Protein AF-A0A656JI58-F1 (afdb_monomer_lite)

Sequence (162 aa):
ILAVLRNRQFFSLGELNTAISLLLERLNHKPFKKLPGSRRSAFESIDQPALQGLPEHPYVYAEWKKVRVHIDYHVEVDGHFYSVPYQLVRHQLEVRLTAQTVECFHANQRVASHLRSQHKGRHTTQTEHMPKSHREHAEWTPQRLIRWAEQTGPNTAGVIAY

InterPro domains:
  IPR054353 Transposase for insertion sequence element IS21-like, C-terminal domain [PF22483] (54-125)

Organism: NCBI:txid1194405

Structure (mmCIF, N/CA/C/O backbone):
data_AF-A0A656JI58-F1
#
_entry.id   AF-A0A656JI58-F1
#
loop_
_atom_site.group_PDB
_atom_site.id
_atom_site.type_symbol
_atom_site.label_atom_id
_atom_site.label_alt_id
_atom_site.label_comp_id
_atom_site.label_asym_id
_atom_site.label_entity_id
_atom_site.label_seq_id
_atom_site.pdbx_PDB_ins_code
_atom_site.Cartn_x
_atom_site.Cartn_y
_atom_site.Cartn_z
_atom_site.occupancy
_atom_site.B_iso_or_equiv
_atom_site.auth_seq_id
_atom_site.auth_comp_id
_atom_site.auth_asym_id
_atom_site.auth_atom_id
_atom_site.pdbx_PDB_model_num
ATOM 1 N N . ILE A 1 1 ? -18.480 8.418 23.371 1.00 88.31 1 ILE A N 1
ATOM 2 C CA . ILE A 1 1 ? -17.192 9.124 23.175 1.00 88.31 1 ILE A CA 1
ATOM 3 C C . ILE A 1 1 ? -17.448 10.493 22.560 1.00 88.31 1 ILE A C 1
ATOM 5 O O . ILE A 1 1 ? -17.369 11.464 23.296 1.00 88.31 1 ILE A O 1
ATOM 9 N N . LEU A 1 2 ? -17.901 10.571 21.302 1.00 92.81 2 LEU A N 1
ATOM 10 C CA . LEU A 1 2 ? -18.172 11.842 20.602 1.00 92.81 2 LEU A CA 1
ATOM 11 C C . LEU A 1 2 ? -19.044 12.832 21.394 1.00 92.81 2 LEU A C 1
ATOM 13 O O . LEU A 1 2 ? -18.682 13.992 21.537 1.00 92.81 2 LEU A O 1
ATOM 17 N N . ALA A 1 3 ? -20.139 12.366 22.004 1.00 93.75 3 ALA A N 1
ATOM 18 C CA . ALA A 1 3 ? -21.023 13.226 22.797 1.00 93.75 3 ALA A CA 1
ATOM 19 C C . ALA A 1 3 ? -20.339 13.925 23.991 1.00 93.75 3 ALA A C 1
ATOM 21 O O . ALA A 1 3 ? -20.777 15.000 24.381 1.00 93.75 3 ALA A O 1
ATOM 22 N N . VAL A 1 4 ? -19.285 13.331 24.566 1.00 93.75 4 VAL A N 1
ATOM 23 C CA . VAL A 1 4 ? -18.511 13.933 25.669 1.00 93.75 4 VAL A CA 1
ATOM 24 C C . VAL A 1 4 ? -17.545 14.994 25.138 1.00 93.75 4 VAL A C 1
ATOM 26 O O . VAL A 1 4 ? -17.289 15.981 25.815 1.00 93.75 4 VAL A O 1
ATOM 29 N N . LEU A 1 5 ? -17.033 14.810 23.919 1.00 95.44 5 LEU A N 1
ATOM 30 C CA . LEU A 1 5 ? -16.041 15.696 23.306 1.00 95.44 5 LEU A CA 1
ATOM 31 C C . LEU A 1 5 ? -16.649 16.844 22.489 1.00 95.44 5 LEU A C 1
ATOM 33 O O . LEU A 1 5 ? -15.925 17.757 22.120 1.00 95.44 5 LEU A O 1
ATOM 37 N N . ARG A 1 6 ? -17.963 16.832 22.225 1.00 94.19 6 ARG A N 1
ATOM 38 C CA . ARG A 1 6 ? -18.643 17.755 21.291 1.00 94.19 6 ARG A CA 1
ATOM 39 C C . ARG A 1 6 ? -18.440 19.257 21.552 1.00 94.19 6 ARG A C 1
ATOM 41 O O . ARG A 1 6 ? -18.588 20.038 20.626 1.00 94.19 6 ARG A O 1
ATOM 48 N N . ASN A 1 7 ? -18.119 19.642 22.788 1.00 94.75 7 ASN A N 1
ATOM 49 C CA . ASN A 1 7 ? -17.908 21.038 23.197 1.00 94.75 7 ASN A CA 1
ATOM 50 C C . ASN A 1 7 ? -16.441 21.336 23.553 1.00 94.75 7 ASN A C 1
ATOM 52 O O . ASN A 1 7 ? -16.152 22.371 24.147 1.00 94.75 7 ASN A O 1
ATOM 56 N N . ARG A 1 8 ? -15.518 20.417 23.254 1.00 94.44 8 ARG A N 1
ATOM 57 C CA . ARG A 1 8 ? -14.088 20.592 23.500 1.00 94.44 8 ARG A CA 1
ATOM 58 C C . ARG A 1 8 ? -13.391 20.893 22.178 1.00 94.44 8 ARG A C 1
ATOM 60 O O . ARG A 1 8 ? -13.522 20.133 21.223 1.00 94.44 8 ARG A O 1
ATOM 67 N N . GLN A 1 9 ? -12.647 21.992 22.142 1.00 95.31 9 GLN A N 1
ATOM 68 C CA . GLN A 1 9 ? -11.742 22.295 21.039 1.00 95.31 9 GLN A CA 1
ATOM 69 C C . GLN A 1 9 ? -10.399 21.602 21.267 1.00 95.31 9 GLN A C 1
ATOM 71 O O . GLN A 1 9 ? -9.947 21.477 22.404 1.00 95.31 9 GLN A O 1
ATOM 76 N N . PHE A 1 10 ? -9.797 21.145 20.175 1.00 96.56 10 PHE A N 1
ATOM 77 C CA . PHE A 1 10 ? -8.501 20.482 20.155 1.00 96.56 10 PHE A CA 1
ATOM 78 C C . PHE A 1 10 ? -7.592 21.219 19.186 1.00 96.56 10 PHE A C 1
ATOM 80 O O . PHE A 1 10 ? -8.036 21.610 18.106 1.00 96.56 10 PHE A O 1
ATOM 87 N N . PHE A 1 11 ? -6.323 21.364 19.551 1.00 96.50 11 PHE A N 1
ATOM 88 C CA . PHE A 1 11 ? -5.346 22.103 18.745 1.00 96.50 11 PHE A CA 1
ATOM 89 C C . PHE A 1 11 ? -4.375 21.183 17.997 1.00 96.50 11 PHE A C 1
ATOM 91 O O . PHE A 1 11 ? -3.523 21.646 17.246 1.00 96.50 11 PHE A O 1
ATOM 98 N N . SER A 1 12 ? -4.504 19.865 18.179 1.00 97.44 12 SER A N 1
ATOM 99 C CA . SER A 1 12 ? -3.765 18.864 17.412 1.00 97.44 12 SER A CA 1
ATOM 100 C C . SER A 1 12 ? -4.493 17.518 17.371 1.00 97.44 12 SER A C 1
ATOM 102 O O . SER A 1 12 ? -5.296 17.193 18.251 1.00 97.44 12 SER A O 1
ATOM 104 N N . LEU A 1 13 ? -4.158 16.692 16.375 1.00 96.69 13 LEU A N 1
ATOM 105 C CA . LEU A 1 13 ? -4.636 15.306 16.303 1.00 96.69 13 LEU A CA 1
ATOM 106 C C . LEU A 1 13 ? -4.135 14.458 17.480 1.00 96.69 13 LEU A C 1
ATOM 108 O O . LEU A 1 13 ? -4.866 13.602 17.970 1.00 96.69 13 LEU A O 1
ATOM 112 N N . GLY A 1 14 ? -2.916 14.711 17.968 1.00 97.56 14 GLY A N 1
ATOM 113 C CA . GLY A 1 14 ? -2.365 14.006 19.129 1.00 97.56 14 GLY A CA 1
ATOM 114 C C . GLY A 1 14 ? -3.175 14.257 20.404 1.00 97.56 14 GLY A C 1
ATOM 115 O O . GLY A 1 14 ? -3.484 13.317 21.142 1.00 97.56 14 GLY A O 1
ATOM 116 N N . GLU A 1 15 ? -3.589 15.507 20.630 1.00 96.69 15 GLU A N 1
ATOM 117 C CA . GLU A 1 15 ? -4.442 15.874 21.766 1.00 96.69 15 GLU A CA 1
ATOM 118 C C . GLU A 1 15 ? -5.811 15.179 21.687 1.00 96.69 15 GLU A C 1
ATOM 120 O O . GLU A 1 15 ? -6.273 14.587 22.668 1.00 96.69 15 GLU A O 1
ATOM 125 N N . LEU A 1 16 ? -6.437 15.200 20.505 1.00 96.69 16 LEU A N 1
ATOM 126 C CA . LEU A 1 16 ? -7.714 14.530 20.263 1.00 96.69 16 LEU A CA 1
ATOM 127 C C . LEU A 1 16 ? -7.611 13.019 20.513 1.00 96.69 16 LEU A C 1
ATOM 129 O O . LEU A 1 16 ? -8.435 12.462 21.239 1.00 96.69 16 LEU A O 1
ATOM 133 N N . ASN A 1 17 ? -6.581 12.367 19.966 1.00 97.50 17 ASN A N 1
ATOM 134 C CA . ASN A 1 17 ? -6.353 10.933 20.147 1.00 97.50 17 ASN A CA 1
ATOM 135 C C . ASN A 1 17 ? -6.171 10.575 21.626 1.00 97.50 17 ASN A C 1
ATOM 137 O O . ASN A 1 17 ? -6.778 9.619 22.102 1.00 97.50 17 ASN A O 1
ATOM 141 N N . THR A 1 18 ? -5.424 11.384 22.379 1.00 96.94 18 THR A N 1
ATOM 142 C CA . THR A 1 18 ? -5.234 11.186 23.826 1.00 96.94 18 THR A CA 1
ATOM 143 C C . THR A 1 18 ? -6.565 11.251 24.578 1.00 96.94 18 THR A C 1
ATOM 145 O O . THR A 1 18 ? -6.874 10.380 25.395 1.00 96.94 18 THR A O 1
ATOM 148 N N . ALA A 1 19 ? -7.399 12.250 24.277 1.00 96.75 19 ALA A N 1
ATOM 149 C CA . ALA A 1 19 ? -8.713 12.387 24.900 1.00 96.75 19 ALA A CA 1
ATOM 150 C C . ALA A 1 19 ? -9.662 11.233 24.535 1.00 96.75 19 ALA A C 1
ATOM 152 O O . ALA A 1 19 ? -10.423 10.767 25.388 1.00 96.75 19 ALA A O 1
ATOM 153 N N . ILE A 1 20 ? -9.611 10.746 23.291 1.00 97.31 20 ILE A N 1
ATOM 154 C CA . ILE A 1 20 ? -10.377 9.576 22.849 1.00 97.31 20 ILE A CA 1
ATOM 155 C C . ILE A 1 20 ? -9.933 8.321 23.607 1.00 97.31 20 ILE A C 1
ATOM 157 O O . ILE A 1 20 ? -10.802 7.613 24.116 1.00 97.31 20 ILE A O 1
ATOM 161 N N . SER A 1 21 ? -8.627 8.071 23.746 1.00 97.19 21 SER A N 1
ATOM 162 C CA . SER A 1 21 ? -8.090 6.896 24.452 1.00 97.19 21 SER A CA 1
ATOM 163 C C . SER A 1 21 ? -8.576 6.812 25.900 1.00 97.19 21 SER A C 1
ATOM 165 O O . SER A 1 21 ? -9.050 5.764 26.336 1.00 97.19 21 SER A O 1
ATOM 167 N N . LEU A 1 22 ? -8.575 7.933 26.628 1.00 96.44 22 LEU A N 1
ATOM 168 C CA . LEU A 1 22 ? -9.097 7.982 28.001 1.00 96.44 22 LEU A CA 1
ATOM 169 C C . LEU A 1 22 ? -10.599 7.653 28.071 1.00 96.44 22 LEU A C 1
ATOM 171 O O . LEU A 1 22 ? -11.067 6.961 28.978 1.00 96.44 22 LEU A O 1
ATOM 175 N N . LEU A 1 23 ? -11.382 8.145 27.107 1.00 97.19 23 LEU A N 1
ATOM 176 C CA . LEU A 1 23 ? -12.817 7.868 27.046 1.00 97.19 23 LEU A CA 1
ATOM 177 C C . LEU A 1 23 ? -13.132 6.442 26.585 1.00 97.19 23 LEU A C 1
ATOM 179 O O . LEU A 1 23 ? -14.165 5.907 26.995 1.00 97.19 23 LEU A O 1
ATOM 183 N N . LEU A 1 24 ? -12.282 5.847 25.744 1.00 97.31 24 LEU A N 1
ATOM 184 C CA . LEU A 1 24 ? -12.367 4.442 25.350 1.00 97.31 24 LEU A CA 1
ATOM 185 C C . LEU A 1 24 ? -12.188 3.539 26.564 1.00 97.31 24 LEU A C 1
ATOM 187 O O . LEU A 1 24 ? -13.044 2.690 26.796 1.00 97.31 24 LEU A O 1
ATOM 191 N N . GLU A 1 25 ? -11.168 3.786 27.386 1.00 97.06 25 GLU A N 1
ATOM 192 C CA . GLU A 1 25 ? -10.929 2.992 28.594 1.00 97.06 25 GLU A CA 1
ATOM 193 C C . GLU A 1 25 ? -12.145 3.032 29.527 1.00 97.06 25 GLU A C 1
ATOM 195 O O . GLU A 1 25 ? -12.708 2.002 29.912 1.00 97.06 25 GLU A O 1
ATOM 200 N N . ARG A 1 26 ? -12.669 4.238 29.785 1.00 96.50 26 ARG A N 1
ATOM 201 C CA . ARG A 1 26 ? -13.889 4.410 30.583 1.00 96.50 26 ARG A CA 1
ATOM 202 C C . ARG A 1 26 ? -15.097 3.700 29.968 1.00 96.50 26 ARG A C 1
ATOM 204 O O . ARG A 1 26 ? -15.927 3.162 30.700 1.00 96.50 26 ARG A O 1
ATOM 211 N N . LEU A 1 27 ? -15.250 3.733 28.644 1.00 96.25 27 LEU A N 1
ATOM 212 C CA . LEU A 1 27 ? -16.356 3.068 27.952 1.00 96.25 27 LEU A CA 1
ATOM 213 C C . LEU A 1 27 ? -16.247 1.543 28.042 1.00 96.25 27 LEU A C 1
ATOM 215 O O . LEU A 1 27 ? -17.271 0.876 28.219 1.00 96.25 27 LEU A O 1
ATOM 219 N N . ASN A 1 28 ? -15.033 1.010 27.921 1.00 97.12 28 ASN A N 1
ATOM 220 C CA . ASN A 1 28 ? -14.772 -0.422 27.938 1.00 97.12 28 ASN A CA 1
ATOM 221 C C . ASN A 1 28 ? -15.045 -1.028 29.318 1.00 97.12 28 ASN A C 1
ATOM 223 O O . ASN A 1 28 ? -15.647 -2.098 29.400 1.00 97.12 28 ASN A O 1
ATOM 227 N N . HIS A 1 29 ? -14.723 -0.296 30.387 1.00 97.56 29 HIS A N 1
ATOM 228 C CA . HIS A 1 29 ? -15.028 -0.682 31.768 1.00 97.56 29 HIS A CA 1
ATOM 229 C C . HIS A 1 29 ? -16.463 -0.398 32.217 1.00 97.56 29 HIS A C 1
ATOM 231 O O . HIS A 1 29 ? -16.911 -0.932 33.231 1.00 97.56 29 HIS A O 1
ATOM 237 N N . LYS A 1 30 ? -17.205 0.457 31.505 1.00 96.56 30 LYS A N 1
ATOM 238 C CA . LYS A 1 30 ? -18.564 0.816 31.910 1.00 96.56 30 LYS A CA 1
ATOM 239 C C . LYS A 1 30 ? -19.481 -0.419 31.875 1.00 96.56 30 LYS A C 1
ATOM 241 O O . LYS A 1 30 ? -19.576 -1.047 30.814 1.00 96.56 30 LYS A O 1
ATOM 246 N N . PRO A 1 31 ? -20.229 -0.704 32.960 1.00 97.38 31 PRO A N 1
ATOM 247 C CA . PRO A 1 31 ? -21.190 -1.796 32.974 1.00 97.38 31 PRO A CA 1
ATOM 248 C C . PRO A 1 31 ? -22.232 -1.673 31.864 1.00 97.38 31 PRO A C 1
ATOM 250 O O . PRO A 1 31 ? -22.660 -0.567 31.493 1.00 97.38 31 PRO A O 1
ATOM 253 N N . PHE A 1 32 ? -22.656 -2.810 31.322 1.00 96.31 32 PHE A N 1
ATOM 254 C CA . PHE A 1 32 ? -23.772 -2.833 30.389 1.00 96.31 32 PHE A CA 1
ATOM 255 C C . PHE A 1 32 ? -25.080 -2.440 31.086 1.00 96.31 32 PHE A C 1
ATOM 257 O O . PHE A 1 32 ? -25.249 -2.589 32.290 1.00 96.31 32 PHE A O 1
ATOM 264 N N . LYS A 1 33 ? -26.037 -1.920 30.308 1.00 94.69 33 LYS A N 1
ATOM 265 C CA . LYS A 1 33 ? -27.359 -1.545 30.840 1.00 94.69 33 LYS A CA 1
ATOM 266 C C . LYS A 1 33 ? -28.309 -2.735 31.010 1.00 94.69 33 LYS A C 1
ATOM 268 O O . LYS A 1 33 ? -29.225 -2.651 31.812 1.00 94.69 33 LYS A O 1
ATOM 273 N N . LYS A 1 34 ? -28.148 -3.780 30.191 1.00 94.56 34 LYS A N 1
ATOM 274 C CA . LYS A 1 34 ? -29.080 -4.920 30.081 1.00 94.56 34 LYS A CA 1
ATOM 275 C C . LYS A 1 34 ? -28.403 -6.285 30.251 1.00 94.56 34 LYS A C 1
ATOM 277 O O . LYS A 1 34 ? -29.076 -7.300 30.162 1.00 94.56 34 LYS A O 1
ATOM 282 N N . LEU A 1 35 ? -27.084 -6.307 30.426 1.00 93.75 35 LEU A N 1
ATOM 283 C CA . LEU A 1 35 ? -26.272 -7.519 30.509 1.00 93.75 35 LEU A CA 1
ATOM 284 C C . LEU A 1 35 ? -25.357 -7.413 31.736 1.00 93.75 35 LEU A C 1
ATOM 286 O O . LEU A 1 35 ? -25.034 -6.292 32.141 1.00 93.75 35 LEU A O 1
ATOM 290 N N . PRO A 1 36 ? -24.932 -8.537 32.329 1.00 94.12 36 PRO A N 1
ATOM 291 C CA . PRO A 1 36 ? -23.908 -8.521 33.364 1.00 94.12 36 PRO A CA 1
ATOM 292 C C . PRO A 1 36 ? -22.541 -8.123 32.785 1.00 94.12 36 PRO A C 1
ATOM 294 O O . PRO A 1 36 ? -22.258 -8.328 31.605 1.00 94.12 36 PRO A O 1
ATOM 297 N N . GLY A 1 37 ? -21.678 -7.563 33.634 1.00 96.44 37 GLY A N 1
ATOM 298 C CA . GLY A 1 37 ? -20.307 -7.202 33.268 1.00 96.44 37 GLY A CA 1
ATOM 299 C C . GLY A 1 37 ? -20.187 -5.942 32.401 1.00 96.44 37 GLY A C 1
ATOM 300 O O . GLY A 1 37 ? -21.010 -5.026 32.459 1.00 96.44 37 GLY A O 1
ATOM 301 N N . SER A 1 38 ? -19.109 -5.881 31.621 1.00 97.81 38 SER A N 1
ATOM 302 C CA . SER A 1 38 ? -18.703 -4.756 30.772 1.00 97.81 38 SER A CA 1
ATOM 303 C C . SER A 1 38 ? -18.125 -5.249 29.438 1.00 97.81 38 SER A C 1
ATOM 305 O O . SER A 1 38 ? -17.950 -6.450 29.229 1.00 97.81 38 SER A O 1
ATOM 307 N N . ARG A 1 39 ? -17.797 -4.327 28.523 1.00 96.88 39 ARG A N 1
ATOM 308 C CA . ARG A 1 39 ? -17.145 -4.685 27.245 1.00 96.88 39 ARG A CA 1
ATOM 309 C C . ARG A 1 39 ? -15.793 -5.340 27.482 1.00 96.88 39 ARG A C 1
ATOM 311 O O . ARG A 1 39 ? -15.471 -6.298 26.796 1.00 96.88 39 ARG A O 1
ATOM 318 N N . ARG A 1 40 ? -15.042 -4.853 28.474 1.00 97.50 40 ARG A N 1
ATOM 319 C CA . ARG A 1 40 ? -13.749 -5.426 28.843 1.00 97.50 40 ARG A CA 1
ATOM 320 C C . ARG A 1 40 ? -13.886 -6.865 29.332 1.00 97.50 40 ARG A C 1
ATOM 322 O O . ARG A 1 40 ? -13.206 -7.733 28.810 1.00 97.50 40 ARG A O 1
ATOM 329 N N . SER A 1 41 ? -14.812 -7.132 30.255 1.00 97.44 41 SER A N 1
ATOM 330 C CA . SER A 1 41 ? -14.994 -8.499 30.763 1.00 97.44 41 SER A CA 1
ATOM 331 C C . SER A 1 41 ? -15.509 -9.462 29.689 1.00 97.44 41 SER A C 1
ATOM 333 O O . SER A 1 41 ? -15.203 -10.643 29.745 1.00 97.44 41 SER A O 1
ATOM 335 N N . ALA A 1 42 ? -16.301 -8.974 28.727 1.00 96.50 42 ALA A N 1
ATOM 336 C CA . ALA A 1 42 ? -16.736 -9.774 27.582 1.00 96.50 42 ALA A CA 1
ATOM 337 C C . ALA A 1 42 ? -15.570 -10.093 26.631 1.00 96.50 42 ALA A C 1
ATOM 339 O O . ALA A 1 42 ? -15.433 -11.234 26.209 1.00 96.50 42 ALA A O 1
ATOM 340 N N . PHE A 1 43 ? -14.701 -9.115 26.355 1.00 96.38 43 PHE A N 1
ATOM 341 C CA . PHE A 1 43 ? -13.484 -9.337 25.575 1.00 96.38 43 PHE A CA 1
ATOM 342 C C . PHE A 1 43 ? -12.572 -10.374 26.238 1.00 96.38 43 PHE A C 1
ATOM 344 O O . PHE A 1 43 ? -12.134 -11.313 25.585 1.00 96.38 43 PHE A O 1
ATOM 351 N N . GLU A 1 44 ? -12.327 -10.240 27.541 1.00 96.94 44 GLU A N 1
ATOM 352 C CA . GLU A 1 44 ? -11.464 -11.155 28.300 1.00 96.94 44 GLU A CA 1
ATOM 353 C C . GLU A 1 44 ? -12.021 -12.592 28.331 1.00 96.94 44 GLU A C 1
ATOM 355 O O . GLU A 1 44 ? -11.249 -13.547 28.290 1.00 96.94 44 GLU A O 1
ATOM 360 N N . SER A 1 45 ? -13.348 -12.770 28.377 1.00 96.62 45 SER A N 1
ATOM 361 C CA . SER A 1 45 ? -13.964 -14.101 28.474 1.00 96.62 45 SER A CA 1
ATOM 362 C C . SER A 1 45 ? -14.268 -14.773 27.135 1.00 96.62 45 SER A C 1
ATOM 364 O O . SER A 1 45 ? -14.299 -16.002 27.084 1.00 96.62 45 SER A O 1
ATOM 366 N N . ILE A 1 46 ? -14.511 -14.003 26.069 1.00 95.50 46 ILE A N 1
ATOM 367 C CA . ILE A 1 46 ? -14.967 -14.522 24.769 1.00 95.50 46 ILE A CA 1
ATOM 368 C C . ILE A 1 46 ? -13.878 -14.364 23.711 1.00 95.50 46 ILE A C 1
ATOM 370 O O . ILE A 1 46 ? -13.478 -15.343 23.086 1.00 95.50 46 ILE A O 1
ATOM 374 N N . ASP A 1 47 ? -13.403 -13.136 23.504 1.00 95.31 47 ASP A N 1
ATOM 375 C CA . ASP A 1 47 ? -12.524 -12.806 22.383 1.00 95.31 47 ASP A CA 1
ATOM 376 C C . ASP A 1 47 ? -11.073 -13.212 22.666 1.00 95.31 47 ASP A C 1
ATOM 378 O O . ASP A 1 47 ? -10.467 -13.922 21.869 1.00 95.31 47 ASP A O 1
ATOM 382 N N . GLN A 1 48 ? -10.520 -12.811 23.817 1.00 94.56 48 GLN A N 1
ATOM 383 C CA . GLN A 1 48 ? -9.124 -13.032 24.199 1.00 94.56 48 GLN A CA 1
ATOM 384 C C . GLN A 1 48 ? -8.656 -14.496 24.076 1.00 94.56 48 GLN A C 1
ATOM 386 O O . GLN A 1 48 ? -7.586 -14.697 23.500 1.00 94.56 48 GLN A O 1
ATOM 391 N N . PRO A 1 49 ? -9.396 -15.522 24.550 1.00 96.31 49 PRO A N 1
ATOM 392 C CA . PRO A 1 49 ? -8.976 -16.915 24.377 1.00 96.31 49 PRO A CA 1
ATOM 393 C C . PRO A 1 49 ? -9.059 -17.412 22.924 1.00 96.31 49 PRO A C 1
ATOM 395 O O . PRO A 1 49 ? -8.428 -18.413 22.594 1.00 96.31 49 PRO A O 1
ATOM 398 N N . ALA A 1 50 ? -9.824 -16.739 22.060 1.00 96.38 50 ALA A N 1
ATOM 399 C CA . ALA A 1 50 ? -9.954 -17.071 20.642 1.00 96.38 50 ALA A CA 1
ATOM 400 C C . ALA A 1 50 ? -8.957 -16.311 19.743 1.00 96.38 50 ALA A C 1
ATOM 402 O O . ALA A 1 50 ? -8.847 -16.623 18.555 1.00 96.38 50 ALA A O 1
ATOM 403 N N . LEU A 1 51 ? -8.235 -15.316 20.276 1.00 94.06 51 LEU A N 1
ATOM 404 C CA . LEU A 1 51 ? -7.259 -14.546 19.508 1.00 94.06 51 LEU A CA 1
ATOM 405 C C . LEU A 1 51 ? -6.036 -15.393 19.149 1.00 94.06 51 LEU A C 1
ATOM 407 O O . LEU A 1 51 ? -5.454 -16.090 19.978 1.00 94.06 51 LEU A O 1
ATOM 411 N N . GLN A 1 52 ? -5.605 -15.268 17.897 1.00 93.69 52 GLN A N 1
ATOM 412 C CA . GLN A 1 52 ? -4.308 -15.768 17.458 1.00 93.69 52 GLN A CA 1
ATOM 413 C C . GLN A 1 52 ? -3.196 -14.792 17.859 1.00 93.69 52 GLN A C 1
ATOM 415 O O . GLN A 1 52 ? -3.442 -13.611 18.121 1.00 93.69 52 GLN A O 1
ATOM 420 N N . GLY A 1 53 ? -1.958 -15.291 17.884 1.00 91.81 53 GLY A N 1
ATOM 421 C CA . GLY A 1 53 ? -0.783 -14.443 18.057 1.00 91.81 53 GLY A CA 1
ATOM 422 C C . GLY A 1 53 ? -0.734 -13.333 17.007 1.00 91.81 53 GLY A C 1
ATOM 423 O O . GLY A 1 53 ? -1.227 -13.495 15.888 1.00 91.81 53 GLY A O 1
ATOM 424 N N . LEU A 1 54 ? -0.142 -12.196 17.376 1.00 91.62 54 LEU A N 1
ATOM 425 C CA . LEU A 1 54 ? 0.060 -11.102 16.431 1.00 91.62 54 LEU A CA 1
ATOM 426 C C . LEU A 1 54 ? 0.872 -11.611 15.228 1.00 91.62 54 LEU A C 1
ATOM 428 O O . LEU A 1 54 ? 1.894 -12.270 15.436 1.00 91.62 54 LEU A O 1
ATOM 432 N N . PRO A 1 55 ? 0.449 -11.309 13.987 1.00 92.31 55 PRO A N 1
ATOM 433 C CA . PRO A 1 55 ? 1.260 -11.594 12.814 1.00 92.31 55 PRO A CA 1
ATOM 434 C C . PRO A 1 55 ? 2.647 -10.957 12.948 1.00 92.31 55 PRO A C 1
ATOM 436 O O . PRO A 1 55 ? 2.772 -9.841 13.452 1.00 92.31 55 PRO A O 1
ATOM 439 N N . GLU A 1 56 ? 3.679 -11.640 12.451 1.00 93.31 56 GLU A N 1
ATOM 440 C CA . GLU A 1 56 ? 5.062 -11.137 12.467 1.00 93.31 56 GLU A CA 1
ATOM 441 C C . GLU A 1 56 ? 5.203 -9.800 11.723 1.00 93.31 56 GLU A C 1
ATOM 443 O O . GLU A 1 56 ? 6.030 -8.952 12.063 1.00 93.31 56 GLU A O 1
ATOM 448 N N . HIS A 1 57 ? 4.362 -9.591 10.711 1.00 88.88 57 HIS A N 1
ATOM 449 C CA . HIS A 1 57 ? 4.360 -8.388 9.898 1.00 88.88 57 HIS A CA 1
ATOM 450 C C . HIS A 1 57 ? 3.034 -7.636 10.047 1.00 88.88 57 HIS A C 1
ATOM 452 O O . HIS A 1 57 ? 1.967 -8.241 9.890 1.00 88.88 57 HIS A O 1
ATOM 458 N N . PRO A 1 58 ? 3.072 -6.316 10.313 1.00 89.50 58 PRO A N 1
ATOM 459 C CA . PRO A 1 58 ? 1.875 -5.489 10.340 1.00 89.50 58 PRO A CA 1
ATOM 460 C C . PRO A 1 58 ? 1.101 -5.557 9.024 1.00 89.50 58 PRO A C 1
ATOM 462 O O . PRO A 1 58 ? 1.669 -5.762 7.950 1.00 89.50 58 PRO A O 1
ATOM 465 N N . TYR A 1 59 ? -0.203 -5.305 9.101 1.00 89.88 59 TYR A N 1
ATOM 466 C CA . TYR A 1 59 ? -1.024 -5.149 7.908 1.00 89.88 59 TYR A CA 1
ATOM 467 C C . TYR A 1 59 ? -0.488 -4.013 7.024 1.00 89.88 59 TYR A C 1
ATOM 469 O O . TYR A 1 59 ? -0.337 -2.876 7.474 1.00 89.88 59 TYR A O 1
ATOM 477 N N . VAL A 1 60 ? -0.244 -4.317 5.748 1.00 91.25 60 VAL A N 1
ATOM 478 C CA . VAL A 1 60 ? 0.193 -3.338 4.749 1.00 91.25 60 VAL A CA 1
ATOM 479 C C . VAL A 1 60 ? -1.000 -2.954 3.887 1.00 91.25 60 VAL A C 1
ATOM 481 O O . VAL A 1 60 ? -1.486 -3.757 3.087 1.00 91.25 60 VAL A O 1
ATOM 484 N N . TYR A 1 61 ? -1.455 -1.709 4.036 1.00 93.81 61 TYR A N 1
ATOM 485 C CA . TYR A 1 61 ? -2.471 -1.144 3.155 1.00 93.81 61 TYR A CA 1
ATOM 486 C C . TYR A 1 61 ? -1.963 -1.121 1.711 1.00 93.81 61 TYR A C 1
ATOM 488 O O . TYR A 1 61 ? -0.815 -0.747 1.447 1.00 93.81 61 TYR A O 1
ATOM 496 N N . ALA A 1 62 ? -2.833 -1.526 0.789 1.00 95.50 62 ALA A N 1
ATOM 497 C CA . ALA A 1 62 ? -2.528 -1.547 -0.625 1.00 95.50 62 ALA A CA 1
ATOM 498 C C . ALA A 1 62 ? -3.700 -1.023 -1.453 1.00 95.50 62 ALA A C 1
ATOM 500 O O . ALA A 1 62 ? -4.854 -1.370 -1.201 1.00 95.50 62 ALA A O 1
ATOM 501 N N . GLU A 1 63 ? -3.380 -0.237 -2.472 1.00 96.25 63 GLU A N 1
ATOM 502 C CA . GLU A 1 63 ? -4.327 0.249 -3.471 1.00 96.25 63 GLU A CA 1
ATOM 503 C C . GLU A 1 63 ? -4.192 -0.566 -4.749 1.00 96.25 63 GLU A C 1
ATOM 505 O O . GLU A 1 63 ? -3.104 -1.035 -5.084 1.00 96.25 63 GLU A O 1
ATOM 510 N N . TRP A 1 64 ? -5.296 -0.719 -5.474 1.00 97.06 64 TRP A N 1
ATOM 511 C CA . TRP A 1 64 ? -5.324 -1.446 -6.736 1.00 97.06 64 TRP A CA 1
ATOM 512 C C . TRP A 1 64 ? -5.726 -0.518 -7.871 1.00 97.06 64 TRP A C 1
ATOM 514 O O . TRP A 1 64 ? -6.725 0.198 -7.782 1.00 97.06 64 TRP A O 1
ATOM 524 N N . LYS A 1 65 ? -4.954 -0.546 -8.957 1.00 96.38 65 LYS A N 1
ATOM 525 C CA . LYS A 1 65 ? -5.185 0.287 -10.138 1.00 96.38 65 LYS A CA 1
ATOM 526 C C . LYS A 1 65 ? -5.030 -0.531 -11.410 1.00 96.38 65 LYS A C 1
ATOM 528 O O . LYS A 1 65 ? -4.094 -1.310 -11.539 1.00 96.38 65 LYS A O 1
ATOM 533 N N . LYS A 1 66 ? -5.907 -0.307 -12.388 1.00 97.69 66 LYS A N 1
ATOM 534 C CA . LYS A 1 66 ? -5.724 -0.835 -13.745 1.00 97.69 66 LYS A CA 1
ATOM 535 C C . LYS A 1 66 ? -4.845 0.109 -14.554 1.00 97.69 66 LYS A C 1
ATOM 537 O O . LYS A 1 66 ? -5.103 1.311 -14.599 1.00 97.69 66 LYS A O 1
ATOM 542 N N . VAL A 1 67 ? -3.830 -0.438 -15.207 1.00 97.38 67 VAL A N 1
ATOM 543 C CA . VAL A 1 67 ? -2.895 0.302 -16.065 1.00 97.38 67 VAL A CA 1
ATOM 544 C C . VAL A 1 67 ? -2.749 -0.419 -17.397 1.00 97.38 67 VAL A C 1
ATOM 546 O O . VAL A 1 67 ? -2.986 -1.622 -17.492 1.00 97.38 67 VAL A O 1
ATOM 549 N N . ARG A 1 68 ? -2.363 0.305 -18.445 1.00 97.94 68 ARG A N 1
ATOM 550 C CA . ARG A 1 68 ? -2.029 -0.290 -19.741 1.00 97.94 68 ARG A CA 1
ATOM 551 C C . ARG A 1 68 ? -0.530 -0.176 -19.964 1.00 97.94 68 ARG A C 1
ATOM 553 O O . ARG A 1 68 ? 0.047 0.874 -19.706 1.00 97.94 68 ARG A O 1
ATOM 560 N N . VAL A 1 69 ? 0.078 -1.256 -20.443 1.00 97.62 69 VAL A N 1
ATOM 561 C CA . VAL A 1 69 ? 1.505 -1.275 -20.770 1.00 97.62 69 VAL A CA 1
ATOM 562 C C . VAL A 1 69 ? 1.744 -0.452 -22.031 1.00 97.62 69 VAL A C 1
ATOM 564 O O . VAL A 1 69 ? 1.127 -0.700 -23.074 1.00 97.62 69 VAL A O 1
ATOM 567 N N . HIS A 1 70 ? 2.637 0.524 -21.929 1.00 95.00 70 HIS A N 1
ATOM 568 C CA . HIS A 1 70 ? 3.068 1.369 -23.031 1.00 95.00 70 HIS A CA 1
ATOM 569 C C . HIS A 1 70 ? 3.944 0.591 -24.025 1.00 95.00 70 HIS A C 1
ATOM 571 O O . HIS A 1 70 ? 4.363 -0.541 -23.783 1.00 95.00 70 HIS A O 1
ATOM 577 N N . ILE A 1 71 ? 4.174 1.182 -25.199 1.00 92.12 71 ILE A N 1
ATOM 578 C CA . ILE A 1 71 ? 4.943 0.554 -26.290 1.00 92.12 71 ILE A CA 1
ATOM 579 C C . ILE A 1 71 ? 6.405 0.284 -25.921 1.00 92.12 71 ILE A C 1
ATOM 581 O O . ILE A 1 71 ? 7.030 -0.610 -26.479 1.00 92.12 71 ILE A O 1
ATOM 585 N N . ASP A 1 72 ? 6.920 1.036 -24.960 1.00 91.88 72 ASP A N 1
ATOM 586 C CA . ASP A 1 72 ? 8.256 0.951 -24.396 1.00 91.88 72 ASP A CA 1
ATOM 587 C C . ASP A 1 72 ? 8.307 0.016 -23.179 1.00 91.88 72 ASP A C 1
ATOM 589 O O . ASP A 1 72 ? 9.197 0.177 -22.356 1.00 91.88 72 ASP A O 1
ATOM 593 N N . TYR A 1 73 ? 7.360 -0.925 -23.041 1.00 95.19 73 TYR A N 1
ATOM 594 C CA . TYR A 1 73 ? 7.291 -1.936 -21.971 1.00 95.19 73 TYR A CA 1
ATOM 595 C C . TYR A 1 73 ? 7.245 -1.377 -20.536 1.00 95.19 73 TYR A C 1
ATOM 597 O O . TYR A 1 73 ? 7.616 -2.069 -19.587 1.00 95.19 73 TYR A O 1
ATOM 605 N N . HIS A 1 74 ? 6.735 -0.155 -20.347 1.00 97.94 74 HIS A N 1
ATOM 606 C CA . HIS A 1 74 ? 6.513 0.434 -19.023 1.00 97.94 74 HIS A CA 1
ATOM 607 C C . HIS A 1 74 ? 5.028 0.633 -18.694 1.00 97.94 74 HIS A C 1
ATOM 609 O O . HIS A 1 74 ? 4.172 0.741 -19.573 1.00 97.94 74 HIS A O 1
ATOM 615 N N . VAL A 1 75 ? 4.717 0.698 -17.400 1.00 97.81 75 VAL A N 1
ATOM 616 C CA . VAL A 1 75 ? 3.430 1.156 -16.867 1.00 97.81 75 VAL A CA 1
ATOM 617 C C . VAL A 1 75 ? 3.628 2.409 -16.029 1.00 97.81 75 VAL A C 1
ATOM 619 O O . VAL A 1 75 ? 4.576 2.497 -15.247 1.00 97.81 75 VAL A O 1
ATOM 622 N N . GLU A 1 76 ? 2.725 3.374 -16.173 1.00 97.12 76 GLU A N 1
ATOM 623 C CA . GLU A 1 76 ? 2.748 4.594 -15.372 1.00 97.12 76 GLU A CA 1
ATOM 624 C C . GLU A 1 76 ? 1.969 4.417 -14.061 1.00 97.12 76 GLU A C 1
ATOM 626 O O . GLU A 1 76 ? 0.781 4.073 -14.039 1.00 97.12 76 GLU A O 1
ATOM 631 N N . VAL A 1 77 ? 2.636 4.721 -12.954 1.00 96.81 77 VAL A N 1
ATOM 632 C CA . VAL A 1 77 ? 2.072 4.755 -11.608 1.00 96.81 77 VAL A CA 1
ATOM 633 C C . VAL A 1 77 ? 2.498 6.061 -10.950 1.00 96.81 77 VAL A C 1
ATOM 635 O O . VAL A 1 77 ? 3.686 6.311 -10.773 1.00 96.81 77 VAL A O 1
ATOM 638 N N . ASP A 1 78 ? 1.523 6.891 -10.581 1.00 94.69 78 ASP A N 1
ATOM 639 C CA . ASP A 1 78 ? 1.724 8.190 -9.919 1.00 94.69 78 ASP A CA 1
ATOM 640 C C . ASP A 1 78 ? 2.750 9.113 -10.611 1.00 94.69 78 ASP A C 1
ATOM 642 O O . ASP A 1 78 ? 3.456 9.891 -9.963 1.00 94.69 78 ASP A O 1
ATOM 646 N N . GLY A 1 79 ? 2.827 9.047 -11.945 1.00 94.94 79 GLY A N 1
ATOM 647 C CA . GLY A 1 79 ? 3.780 9.801 -12.756 1.00 94.94 79 GLY A CA 1
ATOM 648 C C . GLY A 1 79 ? 5.189 9.204 -12.822 1.00 94.94 79 GLY A C 1
ATOM 649 O O . GLY A 1 79 ? 6.077 9.861 -13.355 1.00 94.94 79 GLY A O 1
ATOM 650 N N . HIS A 1 80 ? 5.431 8.005 -12.287 1.00 97.56 80 HIS A N 1
ATOM 651 C CA . HIS A 1 80 ? 6.674 7.244 -12.455 1.00 97.56 80 HIS A CA 1
ATOM 652 C C . HIS A 1 80 ? 6.436 6.004 -13.324 1.00 97.56 80 HIS A C 1
ATOM 654 O O . HIS A 1 80 ? 5.375 5.385 -13.253 1.00 97.56 80 HIS A O 1
ATOM 660 N N . PHE A 1 81 ? 7.429 5.618 -14.123 1.00 97.69 81 PHE A N 1
ATOM 661 C CA . PHE A 1 81 ? 7.310 4.533 -15.094 1.00 97.69 81 PHE A CA 1
ATOM 662 C C . PHE A 1 81 ? 8.053 3.285 -14.623 1.00 97.69 81 PHE A C 1
ATOM 664 O O . PHE A 1 81 ? 9.255 3.324 -14.367 1.00 97.69 81 PHE A O 1
ATOM 671 N N . TYR A 1 82 ? 7.353 2.159 -14.529 1.00 98.19 82 TYR A N 1
ATOM 672 C CA . TYR A 1 82 ? 7.921 0.885 -14.087 1.00 98.19 82 TYR A CA 1
ATOM 673 C C . TYR A 1 82 ? 7.887 -0.124 -15.220 1.00 98.19 82 TYR A C 1
ATOM 675 O O . TYR A 1 82 ? 6.846 -0.333 -15.840 1.00 98.19 82 TYR A O 1
ATOM 683 N N . SER A 1 83 ? 9.026 -0.744 -15.502 1.00 98.00 83 SER A N 1
ATOM 684 C CA . SER A 1 83 ? 9.103 -1.760 -16.554 1.00 98.00 83 SER A CA 1
ATOM 685 C C . SER A 1 83 ? 8.300 -3.014 -16.205 1.00 98.00 83 SER A C 1
ATOM 687 O O . SER A 1 83 ? 8.206 -3.410 -15.042 1.00 98.00 83 SER A O 1
ATOM 689 N N . VAL A 1 84 ? 7.778 -3.679 -17.224 1.00 97.94 84 VAL A N 1
ATOM 690 C CA . VAL A 1 84 ? 7.152 -5.004 -17.153 1.00 97.94 84 VAL A CA 1
ATOM 691 C C . VAL A 1 84 ? 7.627 -5.837 -18.346 1.00 97.94 84 VAL A C 1
ATOM 693 O O . VAL A 1 84 ? 8.087 -5.248 -19.325 1.00 97.94 84 VAL A O 1
ATOM 696 N N . PRO A 1 85 ? 7.521 -7.179 -18.322 1.00 97.69 85 PRO A N 1
ATOM 697 C CA . PRO A 1 85 ? 7.954 -8.007 -19.446 1.00 97.69 85 PRO A CA 1
ATOM 698 C C . PRO A 1 85 ? 7.391 -7.518 -20.788 1.00 97.69 85 PRO A C 1
ATOM 700 O O . PRO A 1 85 ? 6.178 -7.351 -20.932 1.00 97.69 85 PRO A O 1
ATOM 703 N N . TYR A 1 86 ? 8.262 -7.290 -21.776 1.00 96.00 86 TYR A N 1
ATOM 704 C CA . TYR A 1 86 ? 7.894 -6.668 -23.056 1.00 96.00 86 TYR A CA 1
ATOM 705 C C . TYR A 1 86 ? 6.798 -7.409 -23.834 1.00 96.00 86 TYR A C 1
ATOM 707 O O . TYR A 1 86 ? 6.110 -6.816 -24.662 1.00 96.00 86 TYR A O 1
ATOM 715 N N . GLN A 1 87 ? 6.600 -8.699 -23.568 1.00 96.69 87 GLN A N 1
ATOM 716 C CA . GLN A 1 87 ? 5.522 -9.495 -24.153 1.00 96.69 87 GLN A CA 1
ATOM 717 C C . GLN A 1 87 ? 4.132 -8.955 -23.779 1.00 96.69 87 GLN A C 1
ATOM 719 O O . GLN A 1 87 ? 3.158 -9.214 -24.480 1.00 96.69 87 GLN A O 1
ATOM 724 N N . LEU A 1 88 ? 4.042 -8.184 -22.692 1.00 97.12 88 LEU A N 1
ATOM 725 C CA . LEU A 1 88 ? 2.809 -7.594 -22.179 1.00 97.12 88 LEU A CA 1
ATOM 726 C C . LEU A 1 88 ? 2.527 -6.201 -22.750 1.00 97.12 88 LEU A C 1
ATOM 728 O O . LEU A 1 88 ? 1.546 -5.576 -22.354 1.00 97.12 88 LEU A O 1
ATOM 732 N N . VAL A 1 89 ? 3.335 -5.696 -23.687 1.00 96.25 89 VAL A N 1
ATOM 733 C CA . VAL A 1 89 ? 3.072 -4.419 -24.369 1.00 96.25 89 VAL A CA 1
ATOM 734 C C . VAL A 1 89 ? 1.619 -4.367 -24.868 1.00 96.25 89 VAL A C 1
ATOM 736 O O . VAL A 1 89 ? 1.091 -5.344 -25.401 1.00 96.25 89 VAL A O 1
ATOM 739 N N . ARG A 1 90 ? 0.951 -3.222 -24.652 1.00 95.00 90 ARG A N 1
ATOM 740 C CA . ARG A 1 90 ? -0.477 -2.949 -24.934 1.00 95.00 90 ARG A CA 1
ATOM 741 C C . ARG A 1 90 ? -1.501 -3.723 -24.090 1.00 95.00 90 ARG A C 1
ATOM 743 O O . ARG A 1 90 ? -2.685 -3.360 -24.127 1.00 95.00 90 ARG A O 1
ATOM 750 N N . HIS A 1 91 ? -1.092 -4.717 -23.303 1.00 97.50 91 HIS A N 1
ATOM 751 C CA . HIS A 1 91 ? -1.995 -5.424 -22.394 1.00 97.50 91 HIS A CA 1
ATOM 752 C C . HIS A 1 91 ? -2.395 -4.529 -21.214 1.00 97.50 91 HIS A C 1
ATOM 754 O O . HIS A 1 91 ? -1.726 -3.543 -20.892 1.00 97.50 91 HIS A O 1
ATOM 760 N N . GLN A 1 92 ? -3.529 -4.851 -20.591 1.00 97.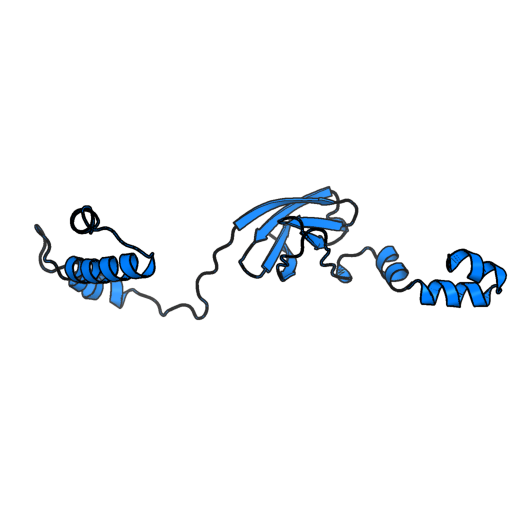94 92 GLN A N 1
ATOM 761 C CA . GLN A 1 92 ? -3.943 -4.238 -19.331 1.00 97.94 92 GLN A CA 1
ATOM 762 C C . GLN A 1 92 ? -3.453 -5.086 -18.163 1.00 97.94 92 GLN A C 1
ATOM 764 O O . GLN A 1 92 ? -3.618 -6.304 -18.173 1.00 97.94 92 GLN A O 1
ATOM 769 N N . LEU A 1 93 ? -2.879 -4.425 -17.164 1.00 98.19 93 LEU A N 1
ATOM 770 C CA . LEU A 1 93 ? -2.402 -5.020 -15.924 1.00 98.19 93 LEU A CA 1
ATOM 771 C C . LEU A 1 93 ? -3.166 -4.441 -14.737 1.00 98.19 93 LEU A C 1
ATOM 773 O O . LEU A 1 93 ? -3.670 -3.315 -14.788 1.00 98.19 93 LEU A O 1
ATOM 777 N N . GLU A 1 94 ? -3.192 -5.198 -13.651 1.00 98.19 94 GLU A N 1
ATOM 778 C CA . GLU A 1 94 ? -3.571 -4.701 -12.334 1.00 98.19 94 GLU A CA 1
ATOM 779 C C . GLU A 1 94 ? -2.308 -4.429 -11.533 1.00 98.19 94 GLU A C 1
ATOM 781 O O . GLU A 1 94 ? -1.406 -5.257 -11.464 1.00 98.19 94 GLU A O 1
ATOM 786 N N . VAL A 1 95 ? -2.216 -3.247 -10.947 1.00 97.94 95 VAL A N 1
ATOM 787 C CA . VAL A 1 95 ? -1.083 -2.841 -10.131 1.00 97.94 95 VAL A CA 1
ATOM 788 C C . VAL A 1 95 ? -1.537 -2.730 -8.694 1.00 97.94 95 VAL A C 1
ATOM 790 O O . VAL A 1 95 ? -2.491 -2.009 -8.403 1.00 97.94 95 VAL A O 1
ATOM 793 N N . ARG A 1 96 ? -0.816 -3.413 -7.809 1.00 97.81 96 ARG A N 1
ATOM 794 C CA . ARG A 1 96 ? -0.936 -3.277 -6.364 1.00 97.81 96 ARG A CA 1
ATOM 795 C C . ARG A 1 96 ? 0.130 -2.311 -5.865 1.00 97.81 96 ARG A C 1
ATOM 797 O O . ARG A 1 96 ? 1.324 -2.518 -6.082 1.00 97.81 96 ARG A O 1
ATOM 804 N N . LEU A 1 97 ? -0.313 -1.263 -5.185 1.00 96.69 97 LEU A N 1
ATOM 805 C CA . LEU A 1 97 ? 0.517 -0.178 -4.681 1.00 96.69 97 LEU A CA 1
ATOM 806 C C . LEU A 1 97 ? 0.521 -0.201 -3.167 1.00 96.69 97 LEU A C 1
ATOM 808 O O . LEU A 1 97 ? -0.522 -0.028 -2.548 1.00 96.69 97 LEU A O 1
ATOM 812 N N . THR A 1 98 ? 1.693 -0.365 -2.569 1.00 96.12 98 THR A N 1
ATOM 813 C CA . THR A 1 98 ? 1.876 -0.165 -1.129 1.00 96.12 98 T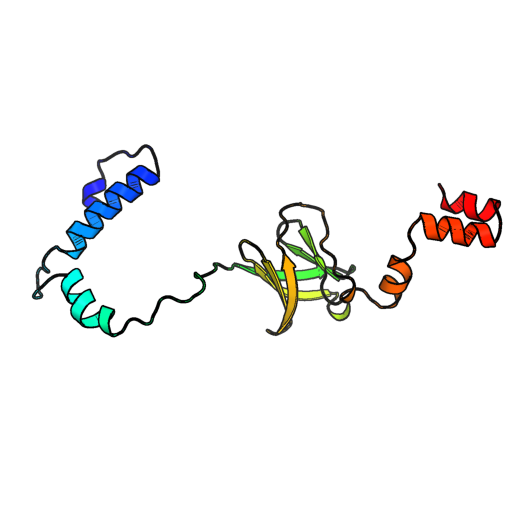HR A CA 1
ATOM 814 C C . THR A 1 98 ? 2.635 1.137 -0.879 1.00 96.12 98 THR A C 1
ATOM 816 O O . THR A 1 98 ? 2.991 1.869 -1.809 1.00 96.12 98 THR A O 1
ATOM 819 N N . ALA 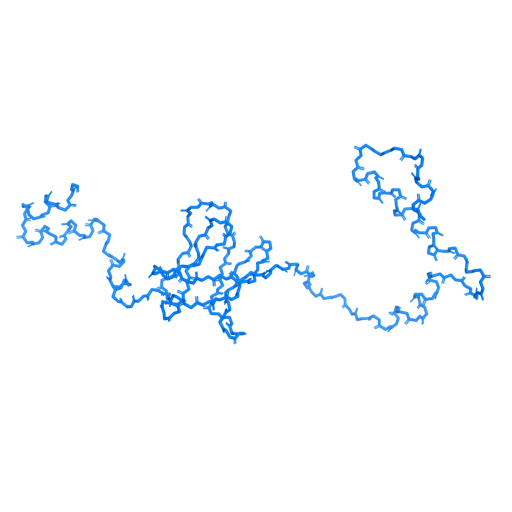A 1 99 ? 2.921 1.445 0.386 1.00 93.69 99 ALA A N 1
ATOM 820 C CA . ALA A 1 99 ? 3.799 2.562 0.727 1.00 93.69 99 ALA A CA 1
ATOM 821 C C . ALA A 1 99 ? 5.199 2.435 0.091 1.00 93.69 99 ALA A C 1
ATOM 823 O O . ALA A 1 99 ? 5.832 3.451 -0.185 1.00 93.69 99 ALA A O 1
ATOM 824 N N . GLN A 1 100 ? 5.671 1.208 -0.157 1.00 94.75 100 GLN A N 1
ATOM 825 C CA . GLN A 1 100 ? 7.053 0.936 -0.561 1.00 94.75 100 GLN A CA 1
ATOM 826 C C . GLN A 1 100 ? 7.188 0.181 -1.879 1.00 94.75 100 GLN A C 1
ATOM 828 O O . GLN A 1 100 ? 8.274 0.173 -2.442 1.00 94.75 100 GLN A O 1
ATOM 833 N N . THR A 1 101 ? 6.138 -0.461 -2.386 1.00 96.94 101 THR A N 1
ATOM 834 C CA . THR A 1 101 ? 6.242 -1.362 -3.541 1.00 96.94 101 THR A CA 1
ATOM 835 C C . THR A 1 101 ? 5.187 -1.088 -4.599 1.00 96.94 101 THR A C 1
ATOM 837 O O . THR A 1 101 ? 4.071 -0.653 -4.302 1.00 96.94 101 THR A O 1
ATOM 840 N N . VAL A 1 102 ? 5.567 -1.373 -5.843 1.00 97.94 102 VAL A N 1
ATOM 841 C CA . VAL A 1 102 ? 4.692 -1.430 -7.013 1.00 97.94 102 VAL A CA 1
ATOM 842 C C . VAL A 1 102 ? 4.770 -2.841 -7.577 1.00 97.94 102 VAL A C 1
ATOM 844 O O . VAL A 1 102 ? 5.796 -3.242 -8.124 1.00 97.94 102 VAL A O 1
ATOM 847 N N . GLU A 1 103 ? 3.691 -3.602 -7.440 1.00 98.25 103 GLU A N 1
ATOM 848 C CA . GLU A 1 103 ? 3.584 -4.963 -7.967 1.00 98.25 103 GLU A CA 1
ATOM 849 C C . GLU A 1 103 ? 2.621 -4.973 -9.154 1.00 98.25 103 GLU A C 1
ATOM 851 O O . GLU A 1 103 ? 1.496 -4.494 -9.038 1.00 98.25 103 GLU A O 1
ATOM 856 N N . CYS A 1 104 ? 3.041 -5.520 -10.293 1.00 98.19 104 CYS A N 1
ATOM 857 C CA . CYS A 1 104 ? 2.219 -5.612 -11.499 1.00 98.19 104 CYS A CA 1
ATOM 858 C C . CYS A 1 104 ? 1.722 -7.046 -11.689 1.00 98.19 104 CYS A C 1
ATOM 860 O O . CYS A 1 104 ? 2.510 -7.992 -11.614 1.00 98.19 104 CYS A O 1
ATOM 862 N N . PHE A 1 105 ? 0.437 -7.201 -11.991 1.00 98.38 105 PHE A N 1
ATOM 863 C CA . PHE A 1 105 ? -0.249 -8.473 -12.171 1.00 98.38 105 PHE A CA 1
ATOM 864 C C . PHE A 1 105 ? -0.900 -8.552 -13.552 1.00 98.38 105 PHE A C 1
ATOM 866 O O . PHE A 1 105 ? -1.581 -7.626 -13.993 1.00 98.38 105 PHE A O 1
ATOM 873 N N . HIS A 1 106 ? -0.725 -9.692 -14.213 1.00 97.94 106 HIS A N 1
ATOM 874 C CA . HIS A 1 106 ? -1.449 -10.070 -15.422 1.00 97.94 106 HIS A CA 1
ATOM 875 C C . HIS A 1 106 ? -2.220 -11.355 -15.120 1.00 97.94 106 HIS A C 1
ATOM 877 O O . HIS A 1 106 ? -1.611 -12.336 -14.703 1.00 97.94 106 HIS A O 1
ATOM 883 N N . ALA A 1 107 ? -3.545 -11.352 -15.291 1.00 94.31 107 ALA A N 1
ATOM 884 C CA . ALA A 1 107 ? -4.399 -12.515 -15.013 1.00 94.31 107 ALA A CA 1
ATOM 885 C C . ALA A 1 107 ? -4.136 -13.165 -13.630 1.00 94.31 107 ALA A C 1
ATOM 887 O O . ALA A 1 107 ? -3.924 -14.370 -13.528 1.00 94.31 107 ALA A O 1
ATOM 888 N N . ASN A 1 108 ? -4.117 -12.355 -12.564 1.00 93.62 108 ASN A N 1
ATOM 889 C CA . ASN A 1 108 ? -3.824 -12.752 -11.173 1.00 93.62 108 ASN A CA 1
ATOM 890 C C . ASN A 1 108 ? -2.417 -13.319 -10.905 1.00 93.62 108 ASN A C 1
ATOM 892 O O . ASN A 1 108 ? -2.123 -13.709 -9.776 1.00 93.62 108 ASN A O 1
ATOM 896 N N . GLN A 1 109 ? -1.515 -13.313 -11.886 1.00 96.94 109 GLN A N 1
ATOM 897 C CA . GLN A 1 109 ? -0.117 -13.684 -11.696 1.00 96.94 109 GLN A CA 1
ATOM 898 C C . GLN A 1 109 ? 0.753 -12.430 -11.613 1.00 96.94 109 GLN A C 1
ATOM 900 O O . GLN A 1 109 ? 0.689 -11.563 -12.486 1.00 96.94 109 GLN A O 1
ATOM 905 N N . ARG A 1 110 ? 1.592 -12.330 -10.575 1.00 97.88 110 ARG A N 1
ATOM 906 C CA . ARG A 1 110 ? 2.563 -11.236 -10.456 1.00 97.88 110 ARG A CA 1
ATOM 907 C C . ARG A 1 110 ? 3.632 -11.391 -11.535 1.00 97.88 110 ARG A C 1
ATOM 909 O O . ARG A 1 110 ? 4.338 -12.395 -11.557 1.00 97.88 110 ARG A O 1
ATOM 916 N N . VAL A 1 111 ? 3.748 -10.394 -12.405 1.00 97.88 111 VAL A N 1
ATOM 917 C CA . VAL A 1 111 ? 4.692 -10.371 -13.536 1.00 97.88 111 VAL A CA 1
ATOM 918 C C . VAL A 1 111 ? 5.887 -9.454 -13.296 1.00 97.88 111 VAL A C 1
ATOM 920 O O . VAL A 1 111 ? 6.918 -9.643 -13.926 1.00 97.88 111 VAL A O 1
ATOM 923 N N . ALA A 1 112 ? 5.762 -8.479 -12.392 1.00 97.69 112 ALA A N 1
ATOM 924 C CA . ALA A 1 112 ? 6.852 -7.589 -12.002 1.00 97.69 112 ALA A CA 1
ATOM 925 C C . ALA A 1 112 ? 6.646 -7.060 -10.576 1.00 97.69 112 ALA A C 1
ATOM 927 O O . ALA A 1 112 ? 5.512 -6.951 -10.102 1.00 97.69 112 ALA A O 1
ATOM 928 N N . SER A 1 113 ? 7.738 -6.703 -9.901 1.00 97.81 113 SER A N 1
ATOM 929 C CA . SER A 1 113 ? 7.725 -6.042 -8.593 1.00 97.81 113 SER A CA 1
ATOM 930 C C . SER A 1 113 ? 8.879 -5.054 -8.505 1.00 97.81 113 SER A C 1
ATOM 932 O O . SER A 1 113 ? 10.012 -5.406 -8.824 1.00 97.81 113 SER A O 1
ATOM 934 N N . HIS A 1 114 ? 8.597 -3.840 -8.039 1.00 97.69 114 HIS A N 1
ATOM 935 C CA . HIS A 1 114 ? 9.557 -2.740 -7.942 1.00 97.69 114 HIS A CA 1
ATOM 936 C C . HIS A 1 114 ? 9.451 -2.034 -6.594 1.00 97.69 114 HIS A C 1
ATOM 938 O O . HIS A 1 114 ? 8.386 -2.022 -5.972 1.00 97.69 114 HIS A O 1
ATOM 944 N N . LEU A 1 115 ? 10.537 -1.383 -6.172 1.00 97.19 115 LEU A N 1
ATOM 945 C CA . LEU A 1 115 ? 10.471 -0.380 -5.112 1.00 97.19 115 LEU A CA 1
ATOM 946 C C . LEU A 1 115 ? 9.725 0.853 -5.642 1.00 97.19 115 LEU A C 1
ATOM 948 O O . LEU A 1 115 ? 9.994 1.321 -6.747 1.00 97.19 115 LEU A O 1
ATOM 952 N N . ARG A 1 116 ? 8.792 1.389 -4.858 1.00 96.69 116 ARG A N 1
ATOM 953 C CA . ARG A 1 116 ? 8.021 2.579 -5.211 1.00 96.69 116 ARG A CA 1
ATOM 954 C C . ARG A 1 116 ? 8.908 3.817 -5.117 1.00 96.69 116 ARG A C 1
ATOM 956 O O . ARG A 1 116 ? 9.456 4.137 -4.067 1.00 96.69 116 ARG A O 1
ATOM 963 N N . SER A 1 117 ? 8.999 4.535 -6.224 1.00 96.00 117 SER A N 1
ATOM 964 C CA . SER A 1 117 ? 9.690 5.806 -6.374 1.00 96.00 117 SER A CA 1
ATOM 965 C C . SER A 1 117 ? 8.702 6.970 -6.399 1.00 96.00 117 SER A C 1
ATOM 967 O O . SER A 1 117 ? 7.641 6.887 -7.016 1.00 96.00 117 SER A O 1
ATOM 969 N N . GLN A 1 118 ? 9.081 8.076 -5.755 1.00 93.62 118 GLN A N 1
ATOM 970 C CA . GLN A 1 118 ? 8.333 9.341 -5.763 1.00 93.62 118 GLN A CA 1
ATOM 971 C C . GLN A 1 118 ? 8.824 10.310 -6.857 1.00 93.62 118 GLN A C 1
ATOM 973 O O . GLN A 1 118 ? 8.302 11.416 -7.006 1.00 93.62 118 GLN A O 1
ATOM 978 N N . HIS A 1 119 ? 9.849 9.926 -7.629 1.00 94.62 119 HIS A N 1
ATOM 979 C CA . HIS A 1 119 ? 10.437 10.779 -8.661 1.00 94.62 119 HIS A CA 1
ATOM 980 C C . HIS A 1 119 ? 9.608 10.747 -9.948 1.00 94.62 119 HIS A C 1
ATOM 982 O O . HIS A 1 119 ? 9.780 9.862 -10.786 1.00 94.62 119 HIS A O 1
ATOM 988 N N . LYS A 1 120 ? 8.728 11.729 -10.129 1.00 95.00 120 LYS A N 1
ATOM 989 C CA . LYS A 1 120 ? 7.893 11.842 -11.334 1.00 95.00 120 LYS A CA 1
ATOM 990 C C . LYS A 1 120 ? 8.732 12.035 -12.606 1.00 95.00 120 LYS A C 1
ATOM 992 O O . LYS A 1 120 ? 9.790 12.660 -12.575 1.00 95.00 120 LYS A O 1
ATOM 997 N N . GLY A 1 121 ? 8.260 11.482 -13.721 1.00 92.19 121 GLY A N 1
ATOM 998 C CA . GLY A 1 121 ? 8.905 11.514 -15.037 1.00 92.19 121 GLY A CA 1
ATOM 999 C C . GLY A 1 121 ? 10.136 10.612 -15.173 1.00 92.19 121 GLY A C 1
ATOM 1000 O O . GLY A 1 121 ? 10.809 10.645 -16.201 1.00 92.19 121 GLY A O 1
ATOM 1001 N N . ARG A 1 122 ? 10.472 9.826 -14.143 1.00 95.12 122 ARG A N 1
ATOM 1002 C CA . ARG A 1 122 ? 11.598 8.884 -14.170 1.00 95.12 122 ARG A CA 1
ATOM 1003 C C . ARG A 1 122 ? 11.127 7.453 -14.417 1.00 95.12 122 ARG A C 1
ATOM 1005 O O . ARG A 1 122 ? 9.940 7.157 -14.304 1.00 95.12 122 ARG A O 1
ATOM 1012 N N . HIS A 1 123 ? 12.091 6.597 -14.747 1.00 95.06 123 HIS A N 1
ATOM 1013 C CA . HIS A 1 123 ? 11.874 5.189 -15.053 1.00 95.06 123 HIS A CA 1
ATOM 1014 C C . HIS A 1 123 ? 12.630 4.309 -14.059 1.00 95.06 123 HIS A C 1
ATOM 1016 O O . HIS A 1 123 ? 13.783 4.592 -13.728 1.00 95.06 123 HIS A O 1
ATOM 1022 N N . THR A 1 124 ? 11.983 3.234 -13.623 1.00 96.62 124 THR A N 1
ATOM 1023 C CA . THR A 1 124 ? 12.601 2.102 -12.936 1.00 96.62 124 THR A CA 1
ATOM 1024 C C . THR A 1 124 ? 12.506 0.897 -13.861 1.00 96.62 124 THR A C 1
ATOM 1026 O O . THR A 1 124 ? 11.437 0.303 -14.058 1.00 96.62 124 THR A O 1
ATOM 1029 N N . THR A 1 125 ? 13.637 0.557 -14.470 1.00 94.50 125 THR A N 1
ATOM 1030 C CA . THR A 1 125 ? 13.706 -0.456 -15.518 1.00 94.50 125 THR A CA 1
ATOM 1031 C C . THR A 1 125 ? 14.537 -1.646 -15.060 1.00 94.50 125 THR A C 1
ATOM 1033 O O . THR A 1 125 ? 15.677 -1.487 -14.635 1.00 94.50 125 THR A O 1
ATOM 1036 N N . GLN A 1 126 ? 13.957 -2.837 -15.166 1.00 94.81 126 GLN A N 1
ATOM 1037 C CA . GLN A 1 126 ? 14.624 -4.118 -14.973 1.00 94.81 126 GLN A CA 1
ATOM 1038 C C . GLN A 1 126 ? 15.047 -4.651 -16.343 1.00 94.81 126 GLN A C 1
ATOM 1040 O O . GLN A 1 126 ? 14.248 -4.679 -17.283 1.00 94.81 126 GLN A O 1
ATOM 1045 N N . THR A 1 127 ? 16.312 -5.037 -16.483 1.00 91.62 127 THR A N 1
ATOM 1046 C CA . THR A 1 127 ? 16.891 -5.449 -17.770 1.00 91.62 127 THR A CA 1
ATOM 1047 C C . THR A 1 127 ? 16.207 -6.702 -18.318 1.00 91.62 127 THR A C 1
ATOM 1049 O O . THR A 1 127 ? 16.008 -6.830 -19.523 1.00 91.62 127 THR A O 1
ATOM 1052 N N . GLU A 1 128 ? 15.783 -7.611 -17.444 1.00 93.00 128 GLU A N 1
ATOM 1053 C CA . GLU A 1 128 ? 15.035 -8.830 -17.753 1.00 93.00 128 GLU A CA 1
ATOM 1054 C C . GLU A 1 128 ? 13.692 -8.576 -18.451 1.00 93.00 128 GLU A C 1
ATOM 1056 O O . GLU A 1 128 ? 13.209 -9.447 -19.174 1.00 93.00 128 GLU A O 1
ATOM 1061 N N . HIS A 1 129 ? 13.116 -7.383 -18.292 1.00 94.44 129 HIS A N 1
ATOM 1062 C CA . HIS A 1 129 ? 11.871 -6.999 -18.950 1.00 94.44 129 HIS A CA 1
ATOM 1063 C C . HIS A 1 129 ? 12.059 -6.575 -20.406 1.00 94.44 129 HIS A C 1
ATOM 1065 O O . HIS A 1 129 ? 11.095 -6.584 -21.172 1.00 94.44 129 HIS A O 1
ATOM 1071 N N . MET A 1 1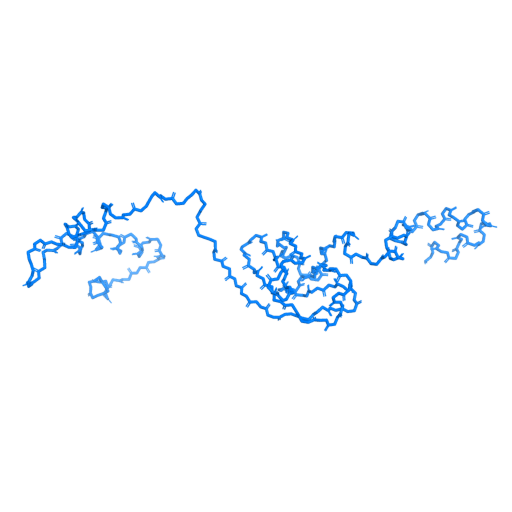30 ? 13.280 -6.219 -20.804 1.00 91.06 130 MET A N 1
ATOM 1072 C CA . MET A 1 130 ? 13.564 -5.743 -22.151 1.00 91.06 130 MET A CA 1
ATOM 1073 C C . MET A 1 130 ? 13.597 -6.896 -23.176 1.00 91.06 130 MET A C 1
ATOM 1075 O O . MET A 1 130 ? 14.070 -7.997 -22.869 1.00 91.06 130 MET A O 1
ATOM 1079 N N . PRO A 1 131 ? 13.188 -6.648 -24.437 1.00 88.31 131 PRO A N 1
ATOM 1080 C CA . PRO A 1 131 ? 13.433 -7.570 -25.545 1.00 88.31 131 PRO A CA 1
ATOM 1081 C C . PRO A 1 131 ? 14.924 -7.887 -25.709 1.00 88.31 131 PRO A C 1
ATOM 1083 O O . PRO A 1 131 ? 15.778 -7.048 -25.429 1.00 88.31 131 PRO A O 1
ATOM 1086 N N . LYS A 1 132 ? 15.258 -9.072 -26.238 1.00 83.75 132 LYS A N 1
ATOM 1087 C CA . LYS A 1 132 ? 16.660 -9.488 -26.434 1.00 83.75 132 LYS A CA 1
ATOM 1088 C C . LYS A 1 132 ? 17.470 -8.478 -27.257 1.00 83.75 132 LYS A C 1
ATOM 1090 O O . LYS A 1 132 ? 18.551 -8.104 -26.824 1.00 83.75 132 LYS A O 1
ATOM 1095 N N . SER A 1 133 ? 16.902 -7.974 -28.353 1.00 79.75 133 SER A N 1
ATOM 1096 C CA . SER A 1 133 ? 17.525 -6.930 -29.171 1.00 79.75 133 SER A CA 1
ATOM 1097 C C . SER A 1 133 ? 17.805 -5.663 -28.362 1.00 79.75 133 SER A C 1
ATOM 1099 O O . SER A 1 133 ? 18.919 -5.162 -28.391 1.00 79.75 133 SER A O 1
ATOM 1101 N N . HIS A 1 134 ? 16.843 -5.172 -27.578 1.00 78.38 134 HIS A N 1
ATOM 1102 C CA . HIS A 1 134 ? 17.045 -3.994 -26.730 1.00 78.38 134 HIS A CA 1
ATOM 1103 C C . HIS A 1 134 ? 18.081 -4.234 -25.629 1.00 78.38 134 HIS A C 1
ATOM 1105 O O . HIS A 1 134 ? 18.854 -3.330 -25.353 1.00 78.38 134 HIS A O 1
ATOM 1111 N N . ARG A 1 135 ? 18.157 -5.435 -25.037 1.00 79.31 135 ARG A N 1
ATOM 1112 C CA . ARG A 1 135 ? 19.209 -5.778 -24.058 1.00 79.31 135 ARG A CA 1
ATOM 1113 C C . ARG A 1 135 ? 20.599 -5.741 -24.683 1.00 79.31 135 ARG A C 1
ATOM 1115 O O . ARG A 1 135 ? 21.503 -5.136 -24.123 1.00 79.31 135 ARG A O 1
ATOM 1122 N N . GLU A 1 136 ? 20.743 -6.347 -25.859 1.00 70.19 136 GLU A N 1
ATOM 1123 C CA . GLU A 1 136 ? 22.001 -6.376 -26.616 1.00 70.19 136 GLU A CA 1
ATOM 1124 C C . GLU A 1 136 ? 22.426 -4.970 -27.070 1.00 70.19 136 GLU A C 1
ATOM 1126 O O . GLU A 1 136 ? 23.620 -4.690 -27.137 1.00 70.19 136 GLU A O 1
ATOM 1131 N N . HIS A 1 137 ? 21.465 -4.072 -27.325 1.00 61.00 137 HIS A N 1
ATOM 1132 C CA . HIS A 1 137 ? 21.718 -2.669 -27.674 1.00 61.00 137 HIS A CA 1
ATOM 1133 C C . HIS A 1 137 ? 21.883 -1.750 -26.449 1.00 61.00 137 HIS A C 1
ATOM 1135 O O . HIS A 1 137 ? 22.562 -0.736 -26.546 1.00 61.00 137 HIS A O 1
ATOM 1141 N N . ALA A 1 138 ? 21.326 -2.085 -25.281 1.00 59.81 138 ALA A N 1
ATOM 1142 C CA . ALA A 1 138 ? 21.425 -1.264 -24.069 1.00 59.81 138 ALA A CA 1
ATOM 1143 C C . ALA A 1 138 ? 22.861 -1.183 -23.522 1.00 59.81 138 ALA A C 1
ATOM 1145 O O . ALA A 1 138 ? 23.223 -0.205 -22.871 1.00 59.81 138 ALA A O 1
ATOM 1146 N N . GLU A 1 139 ? 23.705 -2.174 -23.825 1.00 55.28 139 GLU A N 1
ATOM 1147 C CA . GLU A 1 139 ? 25.136 -2.129 -23.508 1.00 55.28 139 GLU A CA 1
ATOM 1148 C C . GLU A 1 139 ? 25.964 -1.231 -24.446 1.00 55.28 139 GLU A C 1
ATOM 1150 O O . GLU A 1 139 ? 27.171 -1.050 -24.232 1.00 55.28 139 GLU A O 1
ATOM 1155 N N . TRP A 1 140 ? 25.350 -0.669 -25.491 1.00 53.84 140 TRP A N 1
ATOM 1156 C CA . TRP A 1 140 ? 25.978 0.308 -26.375 1.00 53.84 140 TRP A CA 1
ATOM 1157 C C . TRP A 1 140 ? 25.855 1.698 -25.765 1.00 53.84 140 TRP A C 1
ATOM 1159 O O . TRP A 1 140 ? 25.048 2.530 -26.175 1.00 53.84 140 TRP A O 1
ATOM 1169 N N . THR A 1 141 ? 26.679 1.958 -24.752 1.00 61.97 141 THR A N 1
ATOM 1170 C CA . THR A 1 141 ? 26.841 3.314 -24.224 1.00 61.97 141 THR A CA 1
ATOM 1171 C C . THR A 1 141 ? 27.379 4.241 -25.327 1.00 61.97 141 THR A C 1
ATOM 1173 O O . THR A 1 141 ? 28.122 3.774 -26.197 1.00 61.97 141 THR A O 1
ATOM 1176 N N . PRO A 1 142 ? 27.087 5.558 -25.299 1.00 62.56 142 PRO A N 1
ATOM 1177 C CA . PRO A 1 142 ? 27.631 6.514 -26.272 1.00 62.56 142 PRO A CA 1
ATOM 1178 C C . PRO A 1 142 ? 29.153 6.399 -26.433 1.00 62.56 142 PRO A C 1
ATOM 1180 O O . PRO A 1 142 ? 29.684 6.416 -27.535 1.00 62.56 142 PRO A O 1
ATOM 1183 N N . GLN A 1 143 ? 29.860 6.152 -25.329 1.00 66.69 143 GLN A N 1
ATOM 1184 C CA . GLN A 1 143 ? 31.308 5.933 -25.307 1.00 66.69 143 GLN A CA 1
ATOM 1185 C C . GLN A 1 143 ? 31.734 4.657 -26.051 1.00 66.69 143 GLN A C 1
ATOM 1187 O O . GLN A 1 143 ? 32.781 4.637 -26.694 1.00 66.69 143 GLN A O 1
ATOM 1192 N N . ARG A 1 144 ? 30.941 3.582 -25.976 1.00 66.06 144 ARG A N 1
ATOM 1193 C CA . ARG A 1 144 ? 31.196 2.330 -26.699 1.00 66.06 144 ARG A CA 1
ATOM 1194 C C . ARG A 1 144 ? 30.874 2.469 -28.189 1.00 66.06 144 ARG A C 1
ATOM 1196 O O . ARG A 1 144 ? 31.615 1.926 -29.000 1.00 66.06 144 ARG A O 1
ATOM 1203 N N . LEU A 1 145 ? 29.834 3.231 -28.540 1.00 70.19 145 LEU A N 1
ATOM 1204 C CA . LEU A 1 145 ? 29.499 3.580 -29.926 1.00 70.19 145 LEU A CA 1
ATOM 1205 C C . LEU A 1 145 ? 30.604 4.419 -30.581 1.00 70.19 145 LEU A C 1
ATOM 1207 O O . LEU A 1 145 ? 31.020 4.101 -31.692 1.00 70.19 145 LEU A O 1
ATOM 1211 N N . ILE A 1 146 ? 31.139 5.414 -29.864 1.00 73.06 146 ILE A N 1
ATOM 1212 C CA . ILE A 1 146 ? 32.291 6.211 -30.312 1.00 73.06 146 ILE A CA 1
ATOM 1213 C C . ILE A 1 146 ? 33.513 5.304 -30.530 1.00 73.06 146 ILE A C 1
ATOM 1215 O O . ILE A 1 146 ? 34.068 5.293 -31.626 1.00 73.06 146 ILE A O 1
ATOM 1219 N N . ARG A 1 147 ? 33.875 4.456 -29.552 1.00 74.25 147 ARG A N 1
ATOM 1220 C CA . ARG A 1 147 ? 35.005 3.508 -29.683 1.00 74.25 147 ARG A CA 1
ATOM 1221 C C . ARG A 1 147 ? 34.845 2.497 -30.816 1.00 74.25 147 ARG A C 1
ATOM 1223 O O . ARG A 1 147 ? 35.829 2.071 -31.409 1.00 74.25 147 ARG A O 1
ATOM 1230 N N . TRP A 1 148 ? 33.623 2.057 -31.097 1.00 75.62 148 TRP A N 1
ATOM 1231 C CA . TRP A 1 148 ? 33.360 1.151 -32.212 1.00 75.62 148 TRP A CA 1
ATOM 1232 C C . TRP A 1 148 ? 33.506 1.867 -33.558 1.00 75.62 148 TRP A C 1
ATOM 1234 O O . TRP A 1 148 ? 34.142 1.342 -34.471 1.00 75.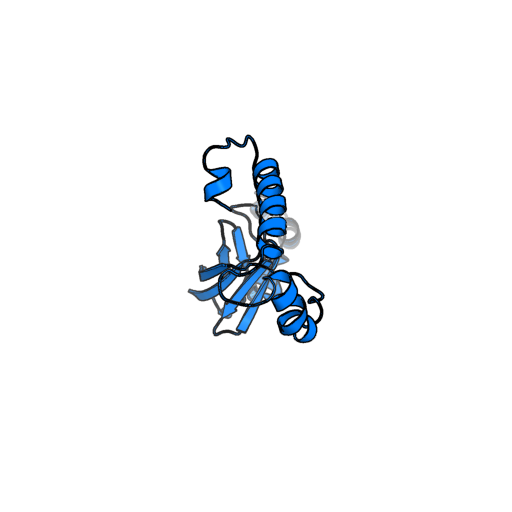62 148 TRP A O 1
ATOM 1244 N N . ALA A 1 149 ? 33.002 3.095 -33.670 1.00 75.56 149 ALA A N 1
ATOM 1245 C CA . ALA A 1 149 ? 33.166 3.900 -34.873 1.00 75.56 149 ALA A CA 1
ATOM 1246 C C . ALA A 1 149 ? 34.633 4.279 -35.145 1.00 75.56 149 ALA A C 1
ATOM 1248 O O . ALA A 1 149 ? 35.045 4.302 -36.306 1.00 75.56 149 ALA A O 1
ATOM 1249 N N . GLU A 1 150 ? 35.448 4.464 -34.100 1.00 81.00 150 GLU A N 1
ATOM 1250 C CA . GLU A 1 150 ? 36.903 4.654 -34.217 1.00 81.00 150 GLU A CA 1
ATOM 1251 C C . GLU A 1 150 ? 37.604 3.478 -34.920 1.00 81.00 150 GLU A C 1
ATOM 1253 O O . GLU A 1 150 ? 38.574 3.705 -35.641 1.00 81.00 150 GLU A O 1
ATOM 1258 N N . GLN A 1 151 ? 37.100 2.240 -34.792 1.00 81.62 151 GLN A N 1
ATOM 1259 C CA . GLN A 1 151 ? 37.662 1.069 -35.492 1.00 81.62 151 GLN A CA 1
ATOM 1260 C C . GLN A 1 151 ? 37.451 1.124 -37.010 1.00 81.62 151 GLN A C 1
ATOM 1262 O O . GLN A 1 151 ? 38.213 0.519 -37.759 1.00 81.62 151 GLN A O 1
ATOM 1267 N N . THR A 1 152 ? 36.420 1.840 -37.468 1.00 82.50 152 THR A N 1
ATOM 1268 C CA . THR A 1 152 ? 36.150 2.054 -38.899 1.00 82.50 152 THR A CA 1
ATOM 1269 C C . THR A 1 152 ? 36.910 3.274 -39.428 1.00 82.50 152 THR A C 1
ATOM 1271 O O . THR A 1 152 ? 37.348 3.282 -40.576 1.00 82.50 152 THR A O 1
ATOM 1274 N N . GLY A 1 153 ? 37.093 4.303 -38.596 1.00 83.00 153 GLY A N 1
ATOM 1275 C CA . GLY A 1 153 ? 37.940 5.455 -38.892 1.00 83.00 153 GLY A CA 1
ATOM 1276 C C . GLY A 1 153 ? 37.511 6.732 -38.157 1.00 83.00 153 GLY A C 1
ATOM 1277 O O . GLY A 1 153 ? 36.356 6.861 -37.741 1.00 83.00 153 GLY A O 1
ATOM 1278 N N . PRO A 1 154 ? 38.416 7.719 -38.029 1.00 80.94 154 PRO A N 1
ATOM 1279 C CA . PRO A 1 154 ? 38.202 8.909 -37.199 1.00 80.94 154 PRO A CA 1
ATOM 128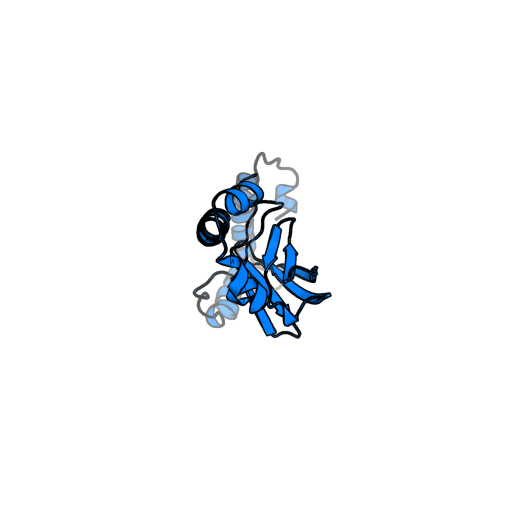0 C C . PRO A 1 154 ? 37.017 9.772 -37.661 1.00 80.94 154 PRO A C 1
ATOM 1282 O O . PRO A 1 154 ? 36.309 10.345 -36.836 1.00 80.94 154 PRO A O 1
ATOM 1285 N N . ASN A 1 155 ? 36.743 9.814 -38.969 1.00 82.06 155 ASN A N 1
ATOM 1286 C CA . ASN A 1 155 ? 35.618 10.576 -39.521 1.00 82.06 155 ASN A CA 1
ATOM 1287 C C . ASN A 1 155 ? 34.254 9.966 -39.150 1.00 82.06 155 ASN A C 1
ATOM 1289 O O . ASN A 1 155 ? 33.293 10.700 -38.946 1.00 82.06 155 ASN A O 1
ATOM 1293 N N . THR A 1 156 ? 34.169 8.638 -39.019 1.00 77.56 156 THR A N 1
ATOM 1294 C CA . THR A 1 156 ? 32.940 7.927 -38.628 1.00 77.56 156 THR A CA 1
ATOM 1295 C C . THR A 1 156 ? 32.642 8.126 -37.142 1.00 77.56 156 THR A C 1
ATOM 1297 O O . THR A 1 156 ? 31.488 8.310 -36.762 1.00 77.56 156 THR A O 1
ATOM 1300 N N . ALA A 1 157 ? 33.680 8.158 -36.298 1.00 76.56 157 ALA A N 1
ATOM 1301 C CA . ALA A 1 157 ? 33.544 8.469 -34.874 1.00 76.56 157 ALA A CA 1
ATOM 1302 C C . ALA A 1 157 ? 33.055 9.907 -34.632 1.00 76.56 157 ALA A C 1
ATOM 1304 O O . ALA A 1 157 ? 32.210 10.133 -33.766 1.00 76.56 157 ALA A O 1
ATOM 1305 N N . GLY A 1 158 ? 33.523 10.864 -35.443 1.00 75.62 158 GLY A N 1
ATOM 1306 C CA . GLY A 1 158 ? 33.122 12.271 -35.353 1.00 75.62 158 GLY A CA 1
ATOM 1307 C C . GLY A 1 158 ? 31.628 12.529 -35.589 1.00 75.62 158 GLY A C 1
ATOM 1308 O O . GLY A 1 158 ? 31.090 13.473 -35.023 1.00 75.62 158 GLY A O 1
ATOM 1309 N N . VAL A 1 159 ? 30.942 11.678 -36.362 1.00 78.31 159 VAL A N 1
ATOM 1310 C CA . VAL A 1 159 ? 29.489 11.791 -36.613 1.00 78.31 159 VAL A CA 1
ATOM 1311 C C . VAL A 1 159 ? 28.657 11.358 -35.400 1.00 78.31 159 VAL A C 1
ATOM 1313 O O . VAL A 1 159 ? 27.558 11.860 -35.203 1.00 78.31 159 VAL A O 1
ATOM 1316 N N . ILE A 1 160 ? 29.169 10.432 -34.585 1.00 71.44 160 ILE A N 1
ATOM 1317 C CA . ILE A 1 160 ? 28.452 9.870 -33.426 1.00 71.44 160 ILE A CA 1
ATOM 1318 C C . ILE A 1 160 ? 28.689 10.696 -32.152 1.00 71.44 160 ILE A C 1
ATOM 1320 O O . ILE A 1 160 ? 27.888 10.649 -31.223 1.00 71.44 160 ILE A O 1
ATOM 1324 N N . ALA A 1 161 ? 29.793 11.442 -32.089 1.00 63.53 161 ALA A N 1
ATOM 1325 C CA . ALA A 1 161 ? 30.177 12.234 -30.922 1.00 63.53 161 ALA A CA 1
ATOM 1326 C C . ALA A 1 161 ? 29.423 13.576 -30.775 1.00 63.53 161 ALA A C 1
ATOM 1328 O O . ALA A 1 161 ? 29.689 14.289 -29.804 1.00 63.53 161 ALA A O 1
ATOM 1329 N N . TYR A 1 162 ? 28.533 13.922 -31.716 1.00 49.41 162 TYR A N 1
ATOM 1330 C CA . TYR A 1 162 ? 27.799 15.195 -31.771 1.00 49.41 162 TYR A CA 1
ATOM 1331 C C . TYR A 1 162 ? 26.327 15.050 -31.371 1.00 49.41 162 TYR A C 1
ATOM 1333 O O . TYR A 1 162 ? 25.702 14.042 -31.770 1.00 49.41 162 TYR A O 1
#

pLDDT: mean 91.16, std 10.4, range [49.41, 98.38]

Secondary structure (DSSP, 8-state):
-HHHHTT---SSHHHHHHHHHHHHHHHHHSBPSSSSSBHHHHIIIIIGGGPPPPPSS-----EEEEEE--TTSEEEETTEEEE--GGGTT-EEEEEE-SSEEEEEETTEEEEEEEPP--TT-EE--GGGS-HHHHHHHT--HHHHHHHHHHH-HHHHHHH--

Foldseek 3Di:
DCVVCVPPDDPDPVRVVVVVVVVVVVQQQDADPPDGGGNVVCCVVPVVVVDDDDPPDDDWDKDKDKFFQACQQWTDDQQETEHFANVRHRPIWIWIDTPFKTFTHDPNHTGDIDTDDPDHPYYDYDLNNDDPVVSVCVVCDLVNVLVVLVVVHDVSSVVSVD

Radius of gyration: 28.89 Å; chains: 1; bounding box: 67×39×73 Å